Protein AF-A0A7H0JWM7-F1 (afdb_monomer_lite)

pLDDT: mean 70.22, std 15.99, range [38.75, 89.19]

Organism: NCBI:txid2763010

Foldseek 3Di:
DQQFFWKWAQDPPRDTDIDGHHPVCCVVPGVPIDGDPDDPDDPPPPPPPPPDDDPDDDDDD

Secondary structure (DSSP, 8-state):
---PEEEEEE-STT-EEEEEE-HHHHHHH-TTPEE----S---------------------

Sequence (61 aa):
MANLKPYRVTVGRGRTTILRLSEETVKRSYPDAEELKVGPEPTTPESPKPRTRTRSKAAEK

Radius of gyration: 20.91 Å; chains: 1; bounding box: 35×28×64 Å

Structure (mmCIF, N/CA/C/O backbone):
data_AF-A0A7H0JWM7-F1
#
_entry.id   AF-A0A7H0JWM7-F1
#
loop_
_atom_site.group_PDB
_atom_site.id
_atom_site.type_symbol
_atom_site.label_atom_id
_atom_site.label_alt_id
_atom_site.label_comp_id
_atom_site.label_asym_id
_atom_site.label_entity_id
_atom_site.label_seq_id
_atom_site.pdbx_PDB_ins_code
_atom_site.Cartn_x
_atom_site.Cartn_y
_atom_site.Cartn_z
_atom_site.occupancy
_atom_site.B_iso_or_equiv
_atom_site.auth_seq_id
_atom_site.auth_comp_id
_atom_site.auth_asym_id
_atom_site.auth_atom_id
_atom_site.pdbx_PDB_model_num
ATOM 1 N N . MET A 1 1 ? 1.880 21.340 8.503 1.00 55.00 1 MET A N 1
ATOM 2 C CA . MET A 1 1 ? 2.045 20.484 7.306 1.00 55.00 1 MET A CA 1
ATOM 3 C C . MET A 1 1 ? 1.977 19.037 7.757 1.00 55.00 1 MET A C 1
ATOM 5 O O . MET A 1 1 ? 2.735 18.679 8.647 1.00 55.00 1 MET A O 1
ATOM 9 N N . ALA A 1 2 ? 1.052 18.236 7.226 1.00 67.88 2 ALA A N 1
ATOM 10 C CA . ALA A 1 2 ? 1.032 16.804 7.520 1.00 67.88 2 ALA A CA 1
ATOM 11 C C . ALA A 1 2 ? 2.282 16.160 6.901 1.00 67.88 2 ALA A C 1
ATOM 13 O O . ALA A 1 2 ? 2.538 16.342 5.711 1.00 67.88 2 ALA A O 1
ATOM 14 N N . ASN A 1 3 ? 3.082 15.466 7.710 1.00 77.50 3 ASN A N 1
ATOM 15 C CA . ASN A 1 3 ? 4.277 14.779 7.234 1.00 77.50 3 ASN A CA 1
ATOM 16 C C . ASN A 1 3 ? 3.838 13.463 6.576 1.00 77.50 3 ASN A C 1
ATOM 18 O O . ASN A 1 3 ? 3.545 12.482 7.258 1.00 77.50 3 ASN A O 1
ATOM 22 N N . LEU A 1 4 ? 3.665 13.492 5.253 1.00 85.06 4 LEU A N 1
ATOM 23 C CA . LEU A 1 4 ? 3.214 12.342 4.473 1.00 85.06 4 LEU A CA 1
ATOM 24 C C . LEU A 1 4 ? 4.430 11.552 4.006 1.00 85.06 4 LEU A C 1
ATOM 26 O O . LEU A 1 4 ? 5.263 12.070 3.258 1.00 85.06 4 LEU A O 1
ATOM 30 N N . LYS A 1 5 ? 4.505 10.287 4.407 1.00 85.31 5 LYS A N 1
ATOM 31 C CA . LYS A 1 5 ? 5.576 9.382 3.998 1.00 85.31 5 LYS A CA 1
ATOM 32 C C . LYS A 1 5 ? 5.097 8.493 2.849 1.00 85.31 5 LYS A C 1
ATOM 34 O O . LYS A 1 5 ? 3.899 8.227 2.739 1.00 85.31 5 LYS A O 1
ATOM 39 N N . PRO A 1 6 ? 5.990 8.060 1.951 1.00 87.56 6 PRO A N 1
ATOM 40 C CA . PRO A 1 6 ? 5.634 7.110 0.911 1.00 87.56 6 PRO A CA 1
ATOM 41 C C . PRO A 1 6 ? 5.452 5.712 1.511 1.00 87.56 6 PRO A C 1
ATOM 43 O O . PRO A 1 6 ? 6.344 5.177 2.162 1.00 87.56 6 PRO A O 1
ATOM 46 N N . TYR A 1 7 ? 4.295 5.118 1.252 1.00 86.81 7 TYR A N 1
ATOM 47 C CA . TYR A 1 7 ? 3.947 3.759 1.639 1.00 86.81 7 TYR A CA 1
ATOM 48 C C . TYR A 1 7 ? 3.617 2.932 0.405 1.00 86.81 7 TYR A C 1
ATOM 50 O O . TYR A 1 7 ? 2.956 3.405 -0.526 1.00 86.81 7 TYR A O 1
ATOM 58 N N . ARG A 1 8 ? 4.057 1.677 0.419 1.00 86.81 8 ARG A N 1
ATOM 59 C CA . ARG A 1 8 ? 3.646 0.652 -0.533 1.00 86.81 8 ARG A CA 1
ATOM 60 C C . ARG A 1 8 ? 2.340 0.047 -0.037 1.00 86.81 8 ARG A C 1
ATOM 62 O O . ARG A 1 8 ? 2.321 -0.597 1.005 1.00 86.81 8 ARG A O 1
ATOM 69 N N . VAL A 1 9 ? 1.255 0.254 -0.775 1.00 86.06 9 VAL A N 1
ATOM 70 C CA . VAL A 1 9 ? -0.075 -0.263 -0.428 1.00 86.06 9 VAL A CA 1
ATOM 71 C C . VAL A 1 9 ? -0.579 -1.211 -1.508 1.00 86.06 9 VAL A C 1
ATOM 73 O O . VAL A 1 9 ? -0.357 -0.989 -2.700 1.00 86.06 9 VAL A O 1
ATOM 76 N N . THR A 1 10 ? -1.297 -2.254 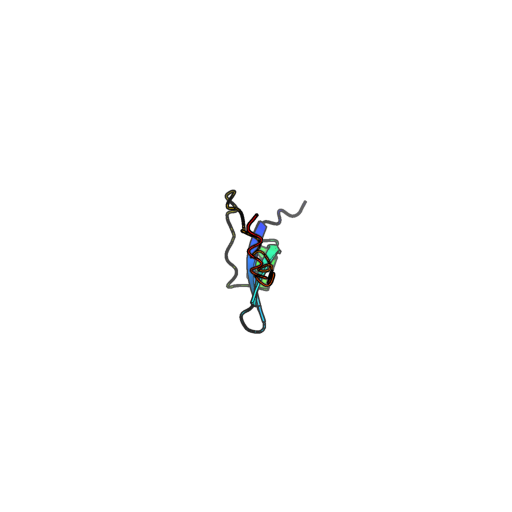-1.103 1.00 84.31 10 THR A N 1
ATOM 77 C CA . THR A 1 10 ? -1.985 -3.157 -2.031 1.00 84.31 10 THR A CA 1
ATOM 78 C C . THR A 1 10 ? -3.447 -2.734 -2.151 1.00 84.31 10 THR A C 1
ATOM 80 O O . THR A 1 10 ? -4.191 -2.749 -1.177 1.00 84.31 10 THR A O 1
ATOM 83 N N . VAL A 1 11 ? -3.869 -2.341 -3.351 1.00 80.19 11 VAL A N 1
ATOM 84 C CA . VAL A 1 11 ? -5.202 -1.805 -3.659 1.00 80.19 11 VAL A CA 1
ATOM 85 C C . VAL A 1 11 ? -5.912 -2.692 -4.671 1.00 80.19 11 VAL A C 1
ATOM 87 O O . VAL A 1 11 ? -5.733 -2.527 -5.871 1.00 80.19 11 VAL A O 1
ATOM 90 N N . GLY A 1 12 ? -6.755 -3.607 -4.181 1.00 70.25 12 GLY A N 1
ATOM 91 C CA . GLY A 1 12 ? -7.667 -4.423 -4.995 1.00 70.25 12 GLY A CA 1
ATOM 92 C C . GLY A 1 12 ? -6.985 -5.369 -6.002 1.00 70.25 12 GLY A C 1
ATOM 93 O O . GLY A 1 12 ? -6.057 -5.012 -6.721 1.00 70.25 12 GLY A O 1
ATOM 94 N N . ARG A 1 13 ? -7.458 -6.620 -6.096 1.00 74.19 13 ARG A N 1
ATOM 95 C CA . ARG A 1 13 ? -6.924 -7.636 -7.038 1.00 74.19 13 ARG A CA 1
ATOM 96 C C . ARG A 1 13 ? -5.385 -7.779 -7.014 1.00 74.19 13 ARG A C 1
ATOM 98 O O . ARG A 1 13 ? -4.779 -8.041 -8.048 1.00 74.19 13 ARG A O 1
ATOM 105 N N . GLY A 1 14 ? -4.752 -7.562 -5.856 1.00 76.62 14 GLY A N 1
ATOM 106 C CA . GLY A 1 14 ? -3.301 -7.702 -5.687 1.00 76.62 14 GLY A CA 1
ATOM 107 C C . GLY A 1 14 ? -2.445 -6.623 -6.362 1.00 76.62 14 GLY A C 1
ATOM 108 O O . GLY A 1 14 ? -1.234 -6.794 -6.455 1.00 76.62 14 GLY A O 1
ATOM 109 N N . ARG A 1 15 ? -3.023 -5.512 -6.842 1.00 79.19 15 ARG A N 1
ATOM 110 C CA . ARG A 1 15 ? -2.224 -4.413 -7.402 1.00 79.19 15 ARG A CA 1
ATOM 111 C C . ARG A 1 15 ? -1.525 -3.645 -6.296 1.00 79.19 15 ARG A C 1
ATOM 113 O O . ARG A 1 15 ? -2.180 -3.113 -5.407 1.00 79.19 15 ARG A O 1
ATOM 120 N N . THR A 1 16 ? -0.209 -3.537 -6.385 1.00 82.25 16 THR A N 1
ATOM 121 C CA . THR A 1 16 ? 0.577 -2.728 -5.457 1.00 82.25 16 THR A CA 1
ATOM 122 C C . THR A 1 16 ? 0.855 -1.350 -6.049 1.00 82.25 16 THR A C 1
ATOM 124 O O . THR A 1 16 ? 1.243 -1.241 -7.209 1.00 82.25 16 THR A O 1
ATOM 127 N N . THR A 1 17 ? 0.661 -0.294 -5.262 1.00 83.88 17 THR A N 1
ATOM 128 C CA . THR A 1 17 ? 0.939 1.095 -5.651 1.00 83.88 17 THR A CA 1
ATOM 129 C C . THR A 1 17 ? 1.650 1.841 -4.523 1.00 83.88 17 THR A C 1
ATOM 131 O O . THR A 1 17 ? 1.667 1.385 -3.379 1.00 83.88 17 THR A O 1
ATOM 134 N N . ILE A 1 18 ? 2.247 2.986 -4.844 1.00 86.94 18 ILE A N 1
ATOM 135 C CA . ILE A 1 18 ? 2.959 3.836 -3.887 1.00 86.94 18 ILE A CA 1
ATOM 136 C C . ILE A 1 18 ? 2.117 5.086 -3.639 1.00 86.94 18 ILE A C 1
ATOM 138 O O . ILE A 1 18 ? 1.883 5.871 -4.558 1.00 86.94 18 ILE A O 1
ATOM 142 N N . LEU A 1 19 ? 1.669 5.284 -2.399 1.00 83.38 19 LEU A N 1
ATOM 143 C CA . LEU A 1 19 ? 0.910 6.466 -1.978 1.00 83.38 19 LEU A CA 1
ATOM 144 C C . LEU A 1 19 ? 1.663 7.223 -0.887 1.00 83.38 19 LEU A C 1
ATOM 146 O O . LEU A 1 19 ? 2.299 6.622 -0.029 1.00 83.38 19 LEU A O 1
ATOM 150 N N . ARG A 1 20 ? 1.560 8.554 -0.889 1.00 86.56 20 ARG A N 1
ATOM 151 C CA . ARG A 1 20 ? 2.049 9.384 0.220 1.00 86.56 20 ARG A CA 1
ATOM 152 C C . ARG A 1 20 ? 0.934 9.544 1.245 1.00 86.56 20 ARG A C 1
ATOM 154 O O . ARG A 1 20 ? -0.048 10.229 0.973 1.00 86.56 20 ARG A O 1
ATOM 161 N N . LEU A 1 21 ? 1.078 8.898 2.396 1.00 86.19 21 LEU A N 1
ATOM 162 C CA . LEU A 1 21 ? 0.054 8.824 3.437 1.00 86.19 21 LEU A CA 1
ATOM 163 C C . LEU A 1 21 ? 0.640 9.208 4.799 1.00 86.19 21 LEU A C 1
ATOM 165 O O . LEU A 1 21 ? 1.851 9.149 5.015 1.00 86.19 21 LEU A O 1
ATOM 169 N N . SER A 1 22 ? -0.229 9.623 5.722 1.00 89.19 22 SER A N 1
ATOM 170 C CA . SER A 1 22 ? 0.140 9.770 7.131 1.00 89.19 22 SER A CA 1
ATOM 171 C C . SE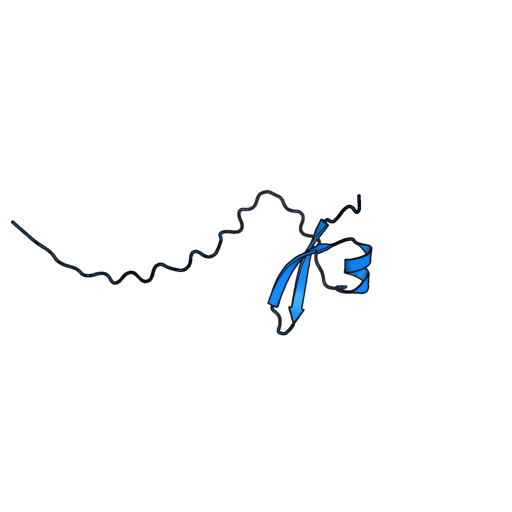R A 1 22 ? 0.112 8.412 7.829 1.00 89.19 22 SER A C 1
ATOM 173 O O . SER A 1 22 ? -0.678 7.543 7.456 1.00 89.19 22 SER A O 1
ATOM 175 N N . GLU A 1 23 ? 0.916 8.247 8.880 1.00 85.75 23 GLU A N 1
ATOM 176 C CA . GLU A 1 23 ? 0.941 7.016 9.687 1.00 85.75 23 GLU A CA 1
ATOM 177 C C . GLU A 1 23 ? -0.447 6.635 10.226 1.00 85.75 23 GLU A C 1
ATOM 179 O O . GLU A 1 23 ? -0.806 5.459 10.226 1.00 85.75 23 GLU A O 1
ATOM 184 N N . GLU A 1 24 ? -1.264 7.617 10.622 1.00 88.19 24 GLU A N 1
ATOM 185 C CA . GLU A 1 24 ? -2.651 7.373 11.039 1.00 88.19 24 GLU A CA 1
ATOM 186 C C . GLU A 1 24 ? -3.517 6.820 9.904 1.00 88.19 24 GLU A C 1
ATOM 188 O O . GLU A 1 24 ? -4.278 5.874 10.107 1.00 88.19 24 GLU A O 1
ATOM 193 N N . THR A 1 25 ? -3.396 7.377 8.694 1.00 87.38 25 THR A N 1
ATOM 194 C CA . THR A 1 25 ? -4.191 6.929 7.539 1.00 87.38 25 THR A CA 1
ATOM 195 C C . THR A 1 25 ? -3.805 5.514 7.132 1.00 87.38 25 THR A C 1
ATOM 197 O O . THR A 1 25 ? -4.678 4.705 6.812 1.00 87.38 25 THR A O 1
ATOM 200 N N . VAL A 1 26 ? -2.507 5.210 7.184 1.00 87.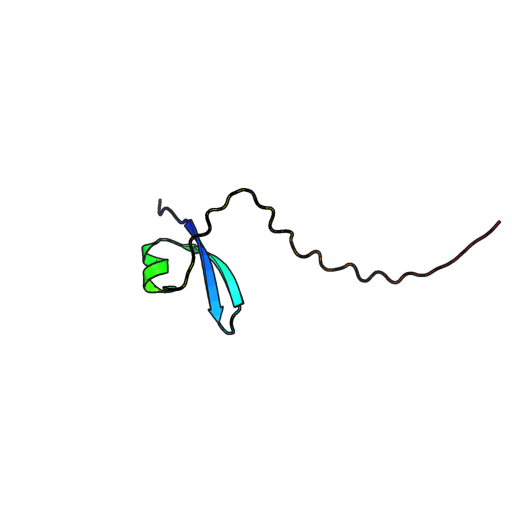31 26 VAL A N 1
ATOM 201 C CA . VAL A 1 26 ? -1.962 3.880 6.914 1.00 87.31 26 VAL A CA 1
ATOM 202 C C . VAL A 1 26 ? -2.493 2.872 7.919 1.00 87.31 26 VAL A C 1
ATOM 204 O O . VAL A 1 26 ? -3.162 1.929 7.517 1.00 87.31 26 VAL A O 1
ATOM 207 N N . LYS A 1 27 ? -2.316 3.114 9.222 1.00 84.94 27 LYS A N 1
ATOM 208 C CA . LYS A 1 27 ? -2.810 2.202 10.266 1.00 84.94 27 LYS A CA 1
ATOM 209 C C . LYS A 1 27 ? -4.319 1.969 10.186 1.00 84.94 27 LYS A C 1
ATOM 211 O O . LYS A 1 27 ? -4.783 0.884 10.516 1.00 84.94 27 LYS A O 1
ATOM 216 N N . ARG A 1 28 ? -5.084 2.976 9.750 1.00 87.38 28 ARG A N 1
ATOM 217 C CA . ARG A 1 28 ? -6.546 2.897 9.661 1.00 87.38 28 ARG A CA 1
ATOM 218 C C . ARG A 1 28 ? -7.055 2.196 8.401 1.00 87.38 28 ARG A C 1
ATOM 220 O O . ARG A 1 28 ? -8.056 1.494 8.482 1.00 87.38 28 ARG A O 1
ATOM 227 N N . SER A 1 29 ? -6.423 2.432 7.251 1.00 84.75 29 SER A N 1
ATOM 228 C CA . SER A 1 29 ? -6.966 2.029 5.939 1.00 84.75 29 SER A CA 1
ATOM 229 C C . SER A 1 29 ? -6.141 0.950 5.238 1.00 84.75 29 SER A C 1
ATOM 231 O O . SER A 1 29 ? -6.672 0.231 4.399 1.00 84.75 29 SER A O 1
ATOM 233 N N . TYR A 1 30 ? -4.853 0.847 5.565 1.00 83.88 30 TYR A N 1
ATOM 234 C CA . TYR A 1 30 ? -3.891 -0.053 4.931 1.00 83.88 30 TYR A CA 1
ATOM 235 C C . TYR A 1 30 ? -2.955 -0.665 5.992 1.00 83.88 30 TYR A C 1
ATOM 237 O O . TYR A 1 30 ? -1.778 -0.304 6.046 1.00 83.88 30 TYR A O 1
ATOM 245 N N . PRO A 1 31 ? -3.456 -1.569 6.855 1.00 80.88 31 PRO A N 1
ATOM 246 C CA . PRO A 1 31 ? -2.653 -2.171 7.923 1.00 80.88 31 PRO A CA 1
ATOM 247 C C . PRO A 1 31 ? -1.444 -2.962 7.396 1.00 80.88 31 PRO A C 1
ATOM 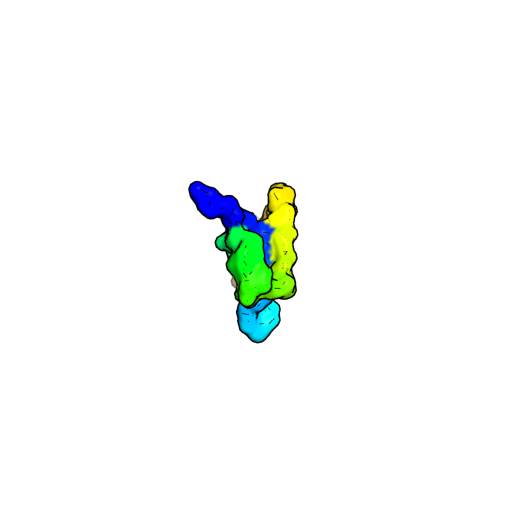249 O O . PRO A 1 31 ? -0.419 -3.007 8.066 1.00 80.88 31 PRO A O 1
ATOM 252 N N . ASP A 1 32 ? -1.538 -3.514 6.182 1.00 83.12 32 ASP A N 1
ATOM 253 C CA . ASP A 1 32 ? -0.460 -4.250 5.504 1.00 83.12 32 ASP A CA 1
ATOM 254 C C . ASP A 1 32 ? 0.484 -3.353 4.680 1.00 83.12 32 ASP A C 1
ATOM 256 O O . ASP A 1 32 ? 1.262 -3.847 3.862 1.00 83.12 32 ASP A O 1
ATOM 260 N N . ALA A 1 33 ? 0.386 -2.026 4.803 1.00 81.75 33 ALA A N 1
ATOM 261 C CA . ALA A 1 33 ? 1.261 -1.131 4.058 1.00 81.75 33 ALA A CA 1
ATOM 262 C C . ALA A 1 33 ? 2.673 -1.096 4.645 1.00 81.75 33 ALA A C 1
ATOM 264 O O . ALA A 1 33 ? 2.858 -0.900 5.846 1.00 81.75 33 ALA A O 1
ATOM 265 N N . GLU A 1 34 ? 3.675 -1.146 3.774 1.00 84.62 34 GLU A N 1
ATOM 266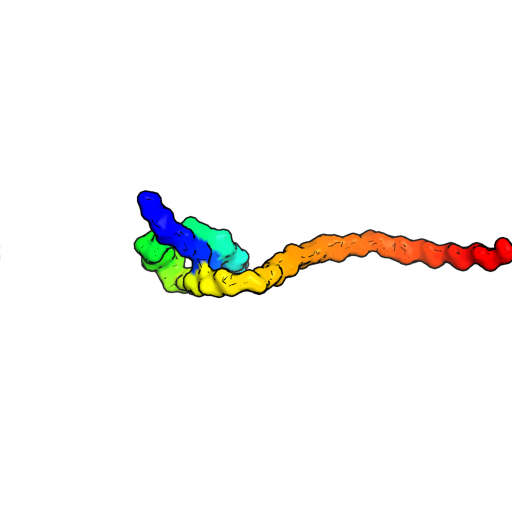 C CA . GLU A 1 34 ? 5.075 -1.007 4.171 1.00 84.62 34 GLU A CA 1
ATOM 267 C C . GLU A 1 34 ? 5.573 0.416 3.908 1.00 84.62 34 GLU A C 1
ATOM 269 O O . GLU A 1 34 ? 5.387 0.966 2.817 1.00 84.62 34 GLU A O 1
ATOM 274 N N . GLU A 1 35 ? 6.210 1.029 4.910 1.00 84.62 35 GLU A N 1
ATOM 275 C CA . GLU A 1 35 ? 6.871 2.326 4.745 1.00 84.62 35 GLU A CA 1
ATOM 276 C C . GLU A 1 35 ? 8.058 2.167 3.797 1.00 84.62 35 GLU A C 1
ATOM 278 O O . GLU A 1 35 ? 9.021 1.457 4.093 1.00 84.62 35 GLU A O 1
ATOM 283 N N . LEU A 1 36 ? 8.016 2.856 2.658 1.00 80.06 36 LEU A N 1
ATOM 284 C CA . LEU A 1 36 ? 9.141 2.879 1.739 1.00 80.06 36 LEU A CA 1
ATOM 285 C C . LEU A 1 36 ? 10.146 3.915 2.232 1.00 80.06 36 LEU A C 1
ATOM 287 O O . LEU A 1 36 ? 9.969 5.121 2.056 1.00 80.06 36 LEU A O 1
ATOM 291 N N . LYS A 1 37 ? 11.256 3.446 2.804 1.00 69.69 37 LYS A N 1
ATOM 292 C CA . LYS A 1 37 ? 12.462 4.268 2.930 1.00 69.69 37 LYS A CA 1
ATOM 293 C C . LYS A 1 37 ? 13.036 4.473 1.533 1.00 69.69 37 LYS A C 1
ATOM 295 O O . LYS A 1 37 ? 13.806 3.651 1.049 1.00 69.69 37 LYS A O 1
ATOM 300 N N . VAL A 1 38 ? 12.633 5.553 0.867 1.00 60.72 38 VAL A N 1
ATOM 301 C CA . VAL A 1 38 ? 13.191 5.936 -0.436 1.00 60.72 38 VAL A CA 1
ATOM 302 C C . VAL A 1 38 ? 14.640 6.385 -0.226 1.00 60.72 38 VAL A C 1
ATOM 304 O O . VAL A 1 38 ? 14.920 7.554 0.023 1.00 60.72 38 VAL A O 1
ATOM 307 N N . GLY A 1 39 ? 15.576 5.438 -0.284 1.00 57.41 39 GLY A N 1
ATOM 308 C CA . GLY A 1 39 ? 16.890 5.726 -0.851 1.00 57.41 39 GLY A CA 1
ATOM 309 C C . GLY A 1 39 ? 16.726 5.964 -2.359 1.00 57.41 39 GLY A C 1
ATOM 310 O O . GLY A 1 39 ? 15.711 5.545 -2.921 1.00 57.41 39 GLY A O 1
ATOM 311 N N . PRO A 1 40 ? 17.656 6.661 -3.031 1.00 44.91 40 PRO A N 1
ATOM 312 C CA . PRO A 1 40 ? 17.580 6.914 -4.466 1.00 44.91 40 PRO A CA 1
ATOM 313 C C . PRO A 1 40 ? 17.814 5.615 -5.247 1.00 44.91 40 PRO A C 1
ATOM 315 O O . PRO A 1 40 ? 18.869 5.420 -5.837 1.00 44.91 40 PRO A O 1
ATOM 318 N N . GLU A 1 41 ? 16.844 4.707 -5.255 1.00 49.78 41 GLU A N 1
ATOM 319 C CA . GLU A 1 41 ? 16.816 3.626 -6.2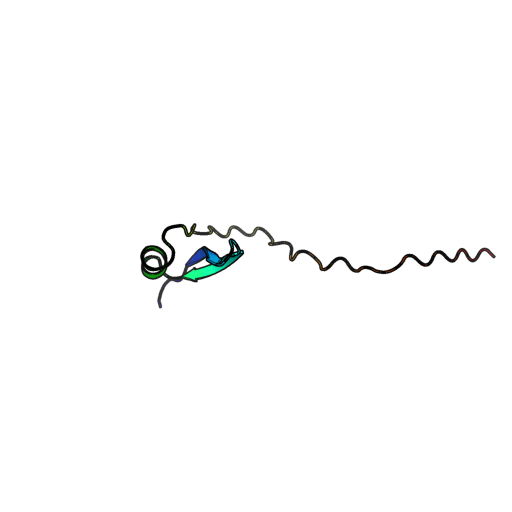27 1.00 49.78 41 GLU A CA 1
ATOM 320 C C . GLU A 1 41 ? 15.923 4.051 -7.391 1.00 49.78 41 GLU A C 1
ATOM 322 O O . GLU A 1 41 ? 14.748 4.387 -7.192 1.00 49.78 41 GLU A O 1
ATOM 327 N N . PRO A 1 42 ? 16.468 4.092 -8.618 1.00 50.31 42 PRO A N 1
ATOM 328 C CA . PRO A 1 42 ? 15.672 4.386 -9.785 1.00 50.31 42 PRO A CA 1
ATOM 329 C C . PRO A 1 42 ? 14.669 3.245 -9.936 1.00 50.31 42 PRO A C 1
ATOM 331 O O . PRO A 1 42 ? 15.022 2.132 -10.321 1.00 50.31 42 PRO A O 1
ATOM 334 N N . THR A 1 43 ? 13.396 3.535 -9.661 1.00 48.75 43 THR A N 1
ATOM 335 C CA . THR A 1 43 ? 12.300 2.817 -10.308 1.00 48.75 43 THR A CA 1
ATOM 336 C C . THR A 1 43 ? 12.575 2.960 -11.790 1.00 48.75 43 THR A C 1
ATOM 338 O O . THR A 1 43 ? 12.366 4.026 -12.360 1.00 48.75 43 THR A O 1
ATOM 341 N N . THR A 1 44 ? 13.147 1.923 -12.392 1.00 51.28 44 THR A N 1
ATOM 342 C CA . THR A 1 44 ? 13.208 1.797 -13.835 1.00 51.28 44 THR A CA 1
ATOM 343 C C . THR A 1 44 ? 11.743 1.818 -14.249 1.00 51.28 44 THR A C 1
ATOM 345 O O . THR A 1 44 ? 11.020 0.885 -13.892 1.00 51.28 44 THR A O 1
ATOM 348 N N . PRO A 1 45 ? 11.235 2.878 -14.910 1.00 50.34 45 PRO A N 1
ATOM 349 C CA . PRO A 1 45 ? 9.964 2.727 -15.582 1.00 50.34 45 PRO A CA 1
ATOM 350 C C . PRO A 1 45 ? 10.213 1.580 -16.549 1.00 50.34 45 PRO A C 1
ATOM 352 O O . PRO A 1 45 ? 11.144 1.649 -17.357 1.00 50.34 45 PRO A O 1
ATOM 355 N N . GLU A 1 46 ? 9.480 0.485 -16.367 1.00 48.59 46 GLU A N 1
ATOM 356 C CA . GLU A 1 46 ? 9.466 -0.634 -17.290 1.00 48.59 46 GLU A CA 1
ATOM 357 C C . GLU A 1 46 ? 9.230 -0.018 -18.665 1.00 48.59 46 GLU A C 1
ATOM 359 O O . GLU A 1 46 ? 8.135 0.453 -18.979 1.00 48.59 46 GLU A O 1
ATOM 364 N N . SER A 1 47 ? 10.324 0.146 -19.414 1.00 51.66 47 SER A N 1
ATOM 365 C CA . SER A 1 47 ? 10.293 0.797 -20.710 1.00 51.66 47 SER A CA 1
ATOM 366 C C . SER A 1 47 ? 9.256 0.025 -21.504 1.00 51.66 47 SER A C 1
ATOM 368 O O . SER A 1 47 ? 9.390 -1.202 -21.581 1.00 51.66 47 SER A O 1
ATOM 370 N N . PRO A 1 48 ? 8.216 0.664 -22.070 1.00 52.66 48 PRO A N 1
ATOM 371 C CA . PRO A 1 48 ? 7.361 -0.052 -22.992 1.00 52.66 48 PRO A CA 1
ATOM 372 C C . PRO A 1 48 ? 8.295 -0.527 -24.099 1.00 52.66 48 PRO A C 1
ATOM 374 O O . PRO A 1 48 ? 8.830 0.298 -24.836 1.00 52.66 48 PRO A O 1
ATOM 377 N N . LYS A 1 49 ? 8.581 -1.838 -24.138 1.00 53.59 49 LYS A N 1
ATOM 378 C CA . LYS A 1 49 ? 9.452 -2.464 -25.138 1.00 53.59 49 LYS A CA 1
ATOM 379 C C . LYS A 1 49 ? 9.048 -1.882 -26.492 1.00 53.59 49 LYS A C 1
ATOM 381 O O . LYS A 1 49 ? 7.931 -2.172 -26.934 1.00 53.59 49 LYS A O 1
ATOM 386 N N . PRO A 1 50 ? 9.888 -1.069 -27.159 1.00 51.50 50 PRO A N 1
ATOM 387 C CA . PRO A 1 50 ? 9.571 -0.645 -28.504 1.00 51.50 50 PRO A CA 1
ATOM 388 C C . PRO A 1 50 ? 9.613 -1.909 -29.359 1.00 51.50 50 PRO A C 1
ATOM 390 O O . PRO A 1 50 ? 10.666 -2.487 -29.625 1.00 51.50 50 PRO A O 1
ATOM 393 N N . ARG A 1 51 ? 8.432 -2.409 -29.723 1.00 58.03 51 ARG A N 1
ATOM 394 C CA . ARG A 1 51 ? 8.267 -3.546 -30.622 1.00 58.03 51 ARG A CA 1
ATOM 395 C C . ARG A 1 51 ? 8.511 -3.050 -32.045 1.00 58.03 51 ARG A C 1
ATOM 397 O O . ARG A 1 51 ? 7.584 -2.942 -32.841 1.00 58.03 51 ARG A O 1
ATOM 404 N N . THR A 1 52 ? 9.755 -2.713 -32.361 1.00 54.66 52 THR A N 1
ATOM 405 C CA . THR A 1 52 ? 10.128 -2.237 -33.694 1.00 54.66 52 THR A CA 1
ATOM 406 C C . THR A 1 52 ? 10.672 -3.416 -34.492 1.00 54.66 52 THR A C 1
ATOM 408 O O . THR A 1 52 ? 11.746 -3.940 -34.214 1.00 54.66 52 THR A O 1
ATOM 411 N N . ARG A 1 53 ? 9.864 -3.879 -35.456 1.00 58.81 53 ARG A N 1
ATOM 412 C CA . ARG A 1 53 ? 10.181 -4.929 -36.438 1.00 58.81 53 ARG A CA 1
ATOM 413 C C . ARG A 1 53 ? 11.578 -4.716 -37.025 1.00 58.81 53 ARG A C 1
ATOM 415 O O . ARG A 1 53 ? 11.803 -3.721 -37.709 1.00 58.81 53 ARG A O 1
ATOM 422 N N . THR A 1 54 ? 12.465 -5.690 -36.857 1.00 56.72 54 THR A N 1
ATOM 423 C CA . THR A 1 54 ? 13.651 -5.829 -37.700 1.00 56.72 54 THR A CA 1
ATOM 424 C C . THR A 1 54 ? 13.190 -6.056 -39.142 1.00 56.72 54 THR A C 1
ATOM 426 O O . THR A 1 54 ? 12.675 -7.114 -39.497 1.00 56.72 54 THR A O 1
ATOM 429 N N . ARG A 1 55 ? 13.326 -5.039 -39.997 1.00 60.03 55 ARG A N 1
ATOM 430 C CA . ARG A 1 55 ? 13.408 -5.251 -41.444 1.00 60.03 55 ARG A CA 1
ATOM 431 C C . ARG A 1 55 ? 14.888 -5.297 -41.790 1.00 60.03 55 ARG A C 1
ATOM 433 O O . ARG A 1 55 ? 15.526 -4.262 -41.935 1.00 60.03 55 ARG A O 1
ATOM 440 N N . SER A 1 56 ? 15.419 -6.508 -41.901 1.00 57.78 56 SER A N 1
ATOM 441 C CA . SER A 1 56 ? 16.691 -6.754 -42.565 1.00 57.78 56 SER A CA 1
ATOM 442 C C . SER A 1 56 ? 16.560 -6.292 -44.015 1.00 57.78 56 SER A C 1
ATOM 444 O O . SER A 1 56 ? 15.768 -6.850 -44.774 1.00 57.78 56 SER A O 1
ATOM 446 N N . LYS A 1 57 ? 17.316 -5.272 -44.414 1.00 48.44 57 LYS A N 1
ATOM 447 C CA . LYS A 1 57 ? 17.671 -5.089 -45.819 1.00 48.44 57 LYS A CA 1
ATOM 448 C C . LYS A 1 57 ? 19.165 -4.826 -45.888 1.00 48.44 57 LYS A C 1
ATOM 450 O O . LYS A 1 57 ? 19.619 -3.706 -45.689 1.00 48.44 57 LYS A O 1
ATOM 455 N N . ALA A 1 58 ? 19.898 -5.909 -46.126 1.00 52.00 58 ALA A N 1
ATOM 456 C CA . ALA A 1 58 ? 21.215 -5.847 -46.724 1.00 52.00 58 ALA A CA 1
ATOM 457 C C . ALA A 1 58 ? 21.106 -5.045 -48.028 1.00 52.00 58 ALA A C 1
ATOM 459 O O . ALA A 1 58 ? 20.245 -5.330 -48.865 1.00 52.00 58 ALA A O 1
ATOM 460 N N . ALA A 1 59 ? 21.940 -4.026 -48.172 1.00 48.94 59 ALA A N 1
ATOM 461 C CA . ALA A 1 59 ? 22.218 -3.400 -49.452 1.00 48.94 59 ALA A CA 1
ATOM 462 C C . ALA A 1 59 ? 23.733 -3.227 -49.535 1.00 48.94 59 ALA A C 1
ATOM 464 O O . ALA A 1 59 ? 24.313 -2.267 -49.043 1.00 48.94 59 ALA A O 1
ATOM 465 N N . GLU A 1 60 ? 24.329 -4.276 -50.078 1.00 42.06 60 GLU A N 1
ATOM 466 C CA . GLU A 1 60 ? 25.670 -4.369 -50.625 1.00 42.06 60 GLU A CA 1
ATOM 467 C C . GLU A 1 60 ? 25.723 -3.577 -51.942 1.00 42.06 60 GLU A C 1
ATOM 469 O O . GLU A 1 60 ? 24.938 -3.874 -52.846 1.00 42.06 60 GLU A O 1
ATOM 474 N N . LYS A 1 61 ? 26.586 -2.556 -52.012 1.00 38.75 61 LYS A N 1
ATOM 475 C CA . LYS A 1 61 ? 27.496 -2.185 -53.120 1.00 38.75 61 LYS A CA 1
ATOM 476 C C . LYS A 1 61 ? 27.939 -0.730 -53.031 1.00 38.75 61 LYS A C 1
ATOM 478 O O . LYS A 1 61 ? 27.061 0.148 -52.896 1.00 38.75 61 LYS A O 1
#